Protein AF-A0A959HBE4-F1 (afdb_monomer)

Solvent-accessible surface area (backbone atoms only — not comparable to full-atom values): 6225 Å² total; per-residue (Å²): 112,70,66,62,51,54,51,52,57,53,57,72,69,67,72,93,74,77,49,47,69,55,44,35,75,72,65,42,80,83,62,52,55,72,70,57,52,52,50,50,53,38,37,72,43,91,68,48,49,40,80,55,38,28,79,98,79,48,31,46,95,52,65,50,66,75,96,39,82,59,28,44,79,74,66,74,37,101,48,58,92,86,38,57,78,54,26,37,48,12,56,75,69,74,40,78,92,34,48,27,15,38,75,70

Radius of gyration: 18.32 Å; Cα contacts (8 Å, |Δi|>4): 101; chains: 1; bounding box: 36×40×45 Å

Foldseek 3Di:
DVVVVVVVVVVVVPDPQPQLVNVVVVVPVPSDDPVVVVVVVCCPPDVCQCVAQHDRRRFDQDWDQDPQLCCCVVVVDVDDNPDLVSQAVCSVPVDPVSGNIHGD

Secondary structure (DSSP, 8-state):
-HHHHHHHHHHTT------HHHHHHTT-TTSS-HHHHHHHHHHTTTT-GGGTSBTTTTB-S-EE-SS-TTTTTTTSSS--TT-GGGGBHHHHH--GGGTTBEE-

Structure (mmCIF, N/CA/C/O backbone):
data_AF-A0A959HBE4-F1
#
_entry.id   AF-A0A959HBE4-F1
#
loop_
_atom_site.group_PDB
_atom_site.id
_atom_site.type_symbol
_atom_site.label_atom_id
_atom_site.label_alt_id
_atom_site.label_comp_id
_atom_site.label_asym_id
_atom_site.label_entity_id
_atom_site.label_seq_id
_atom_site.pdbx_PDB_ins_code
_atom_site.Cartn_x
_atom_site.Cartn_y
_atom_site.Cartn_z
_atom_site.occupancy
_atom_site.B_iso_or_equiv
_atom_site.auth_seq_id
_atom_site.auth_comp_id
_atom_site.auth_asym_id
_atom_site.auth_atom_id
_atom_site.pdbx_PDB_model_num
ATOM 1 N N . LEU A 1 1 ? 16.576 -28.122 1.464 1.00 69.25 1 LEU A N 1
ATOM 2 C CA . LEU A 1 1 ? 15.115 -28.376 1.524 1.00 69.25 1 LEU A CA 1
ATOM 3 C C . LEU A 1 1 ? 14.569 -28.307 2.954 1.00 69.25 1 LEU A C 1
ATOM 5 O O . LEU A 1 1 ? 13.603 -27.594 3.179 1.00 69.25 1 LEU A O 1
ATOM 9 N N . THR A 1 2 ? 15.189 -28.964 3.940 1.00 92.75 2 THR A N 1
ATOM 10 C CA . THR A 1 2 ? 14.731 -28.923 5.348 1.00 92.75 2 THR A CA 1
ATOM 11 C C . THR A 1 2 ? 14.797 -27.524 5.974 1.00 92.75 2 THR A C 1
ATOM 13 O O . THR A 1 2 ? 13.822 -27.082 6.575 1.00 92.75 2 THR A O 1
ATOM 16 N N . ALA A 1 3 ? 15.890 -26.783 5.764 1.00 96.62 3 ALA A N 1
ATOM 17 C CA . ALA A 1 3 ? 16.050 -25.426 6.300 1.00 96.62 3 ALA A CA 1
ATOM 18 C C . ALA A 1 3 ? 14.997 -24.432 5.772 1.00 96.62 3 ALA A C 1
ATOM 20 O O . ALA A 1 3 ? 14.413 -23.683 6.549 1.00 96.62 3 ALA A O 1
ATOM 21 N N . SER A 1 4 ? 14.693 -24.458 4.468 1.00 97.50 4 SER A N 1
ATOM 22 C CA . SER A 1 4 ? 13.667 -23.588 3.874 1.00 97.50 4 SER A CA 1
ATOM 23 C C . SER A 1 4 ? 12.266 -23.896 4.407 1.00 97.50 4 SER A C 1
ATOM 25 O O . SER A 1 4 ? 11.476 -22.977 4.607 1.00 97.50 4 SER A O 1
ATOM 27 N N . PHE A 1 5 ? 11.952 -25.167 4.683 1.00 97.81 5 PHE A N 1
ATOM 28 C CA . PHE A 1 5 ? 10.670 -25.540 5.284 1.00 97.81 5 PHE A CA 1
ATOM 29 C C . PHE A 1 5 ? 10.567 -25.126 6.749 1.00 97.81 5 PHE A C 1
ATOM 31 O O . PHE A 1 5 ? 9.535 -24.580 7.137 1.00 97.81 5 PHE A O 1
ATOM 38 N N . ALA A 1 6 ? 11.632 -25.313 7.533 1.00 97.81 6 ALA A N 1
ATOM 39 C CA . ALA A 1 6 ? 11.683 -24.848 8.916 1.00 97.81 6 ALA A CA 1
ATOM 40 C C . ALA A 1 6 ? 11.523 -23.321 8.999 1.00 97.81 6 ALA A C 1
ATOM 42 O O . ALA A 1 6 ? 1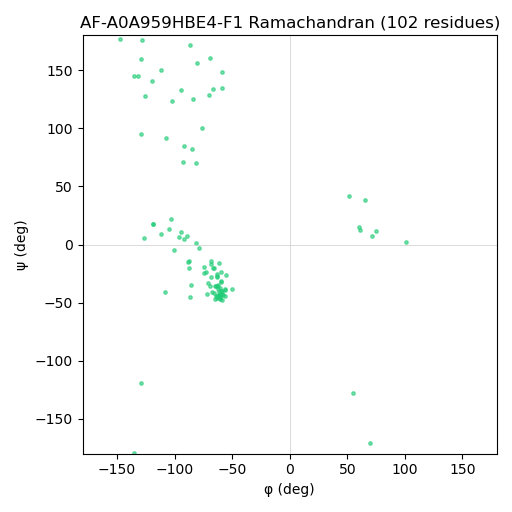0.678 -22.828 9.745 1.00 97.81 6 ALA A O 1
ATOM 43 N N . LEU A 1 7 ? 12.250 -22.573 8.160 1.00 97.56 7 LEU A N 1
ATOM 44 C CA . LEU A 1 7 ? 12.127 -21.118 8.085 1.00 97.56 7 LEU A CA 1
ATOM 45 C C . LEU A 1 7 ? 10.717 -20.690 7.661 1.00 97.56 7 LEU A C 1
ATOM 47 O O . LEU A 1 7 ? 10.124 -19.816 8.281 1.00 97.56 7 LEU A O 1
ATOM 51 N N . SER A 1 8 ? 10.146 -21.328 6.638 1.00 97.50 8 SER A N 1
ATOM 52 C CA . SER A 1 8 ? 8.786 -21.033 6.180 1.00 97.50 8 SER A CA 1
ATOM 53 C C . SER A 1 8 ? 7.732 -21.310 7.261 1.00 97.50 8 SER A C 1
ATOM 55 O O . SER A 1 8 ? 6.777 -20.547 7.395 1.00 97.50 8 SER A O 1
ATOM 57 N N . ALA A 1 9 ? 7.901 -22.378 8.049 1.00 97.50 9 ALA A N 1
ATOM 58 C CA . ALA A 1 9 ? 7.029 -22.681 9.181 1.00 97.50 9 ALA A CA 1
ATOM 59 C C . ALA A 1 9 ? 7.114 -21.608 10.270 1.00 97.50 9 ALA A C 1
ATOM 61 O O . ALA A 1 9 ? 6.072 -21.148 10.724 1.00 97.50 9 ALA A O 1
ATOM 62 N N . TYR A 1 10 ? 8.323 -21.158 10.612 1.00 97.56 10 TYR A N 1
ATOM 63 C CA . TYR A 1 10 ? 8.528 -20.058 11.554 1.00 97.56 10 TYR A CA 1
ATOM 64 C C . TYR A 1 10 ? 7.938 -18.733 11.045 1.00 97.56 10 TYR A C 1
ATOM 66 O O . TYR A 1 10 ? 7.202 -18.068 11.761 1.00 97.56 10 TYR A O 1
ATOM 74 N N . LEU A 1 11 ? 8.162 -18.366 9.779 1.00 97.19 11 LEU A N 1
ATOM 75 C CA . LEU A 1 11 ? 7.606 -17.129 9.214 1.00 97.19 11 LEU A CA 1
ATOM 76 C C . LEU A 1 11 ? 6.068 -17.101 9.253 1.00 97.19 11 LEU A C 1
ATOM 78 O O . LEU A 1 11 ? 5.488 -16.038 9.447 1.00 97.19 11 LEU A O 1
ATOM 82 N N . ARG A 1 12 ? 5.394 -18.255 9.135 1.00 96.31 12 ARG A N 1
ATOM 83 C CA . ARG A 1 12 ? 3.928 -18.346 9.280 1.00 96.31 12 ARG A CA 1
ATOM 84 C C . ARG A 1 12 ? 3.425 -18.086 10.702 1.00 96.31 12 ARG A C 1
ATOM 86 O O . ARG A 1 12 ? 2.235 -17.829 10.857 1.00 96.31 12 ARG A O 1
ATOM 93 N N . THR A 1 13 ? 4.284 -18.146 11.721 1.00 96.31 13 THR A N 1
ATOM 94 C CA . THR A 1 13 ? 3.906 -17.794 13.099 1.00 96.31 13 THR A CA 1
ATOM 95 C C . THR A 1 13 ? 4.078 -16.304 13.392 1.00 96.31 13 THR A C 1
ATOM 97 O O . THR A 1 13 ? 3.565 -15.825 14.398 1.00 96.31 13 THR A O 1
ATOM 100 N N . LEU A 1 14 ? 4.787 -15.558 12.537 1.00 95.38 14 LEU A N 1
ATOM 101 C CA . LEU A 1 14 ? 5.008 -14.120 12.695 1.00 95.38 14 LEU A CA 1
ATOM 102 C C . LEU A 1 14 ? 3.828 -13.328 12.115 1.00 95.38 14 LEU A C 1
ATOM 104 O O . LEU A 1 14 ? 3.866 -12.865 10.976 1.00 95.38 14 LEU A O 1
ATOM 108 N N . LEU A 1 15 ? 2.761 -13.185 12.902 1.00 92.06 15 LEU A N 1
ATOM 109 C CA . LEU A 1 15 ? 1.550 -12.466 12.502 1.00 92.06 15 LEU A CA 1
ATOM 110 C C . LEU A 1 15 ? 1.494 -11.070 13.134 1.00 92.06 15 LEU A C 1
ATOM 112 O O . LEU A 1 15 ? 1.500 -10.929 14.351 1.00 92.06 15 LEU A O 1
ATOM 116 N N . ALA A 1 16 ? 1.372 -10.035 12.300 1.00 91.38 16 ALA A N 1
ATOM 117 C CA . ALA A 1 16 ? 1.133 -8.656 12.732 1.00 91.38 16 ALA A CA 1
ATOM 118 C C . ALA A 1 16 ? -0.381 -8.351 12.759 1.00 91.38 16 ALA A C 1
ATOM 120 O O . ALA A 1 16 ? -0.910 -7.655 11.890 1.00 91.38 16 ALA A O 1
ATOM 121 N N . ASN A 1 17 ? -1.102 -8.942 13.717 1.00 90.81 17 ASN A N 1
ATOM 122 C CA . ASN A 1 17 ? -2.573 -8.932 13.776 1.00 90.81 17 ASN A CA 1
ATOM 123 C C . ASN A 1 17 ? -3.177 -8.265 15.032 1.00 90.81 17 ASN A C 1
ATOM 125 O O . ASN A 1 17 ? -4.363 -8.459 15.322 1.00 90.81 17 ASN A O 1
ATOM 129 N N . GLU A 1 18 ? -2.382 -7.468 15.750 1.00 93.19 18 GLU A N 1
ATOM 130 C CA . GLU A 1 18 ? -2.780 -6.775 16.987 1.00 93.19 18 GLU A CA 1
ATOM 131 C C . GLU A 1 18 ? -2.697 -5.240 16.905 1.00 93.19 18 GLU A C 1
ATOM 133 O O . GLU A 1 18 ? -2.710 -4.553 17.927 1.00 93.19 18 GLU A O 1
ATOM 138 N N . ALA A 1 19 ? -2.640 -4.670 15.699 1.00 95.12 19 ALA A N 1
ATOM 139 C CA . ALA A 1 19 ? -2.677 -3.223 15.525 1.00 95.12 19 ALA A CA 1
ATOM 140 C C . ALA A 1 19 ? -3.979 -2.633 16.115 1.00 95.12 19 ALA A C 1
ATOM 142 O O . ALA A 1 19 ? -5.036 -3.273 16.029 1.00 95.12 19 ALA A O 1
ATOM 143 N N . PRO A 1 2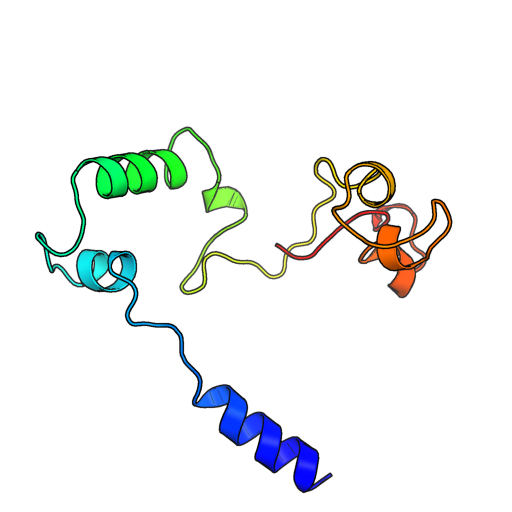0 ? -3.963 -1.391 16.644 1.00 96.69 20 PRO A N 1
ATOM 144 C CA . PRO A 1 20 ? -5.158 -0.736 17.179 1.00 96.69 20 PRO A CA 1
ATOM 145 C C . PRO A 1 20 ? -6.360 -0.766 16.230 1.00 96.69 20 PRO A C 1
ATOM 147 O O . PRO A 1 20 ? -7.476 -1.041 16.656 1.00 96.69 20 PRO A O 1
ATOM 150 N N . PHE A 1 21 ? -6.127 -0.603 14.926 1.00 95.50 21 PHE A N 1
ATOM 151 C CA . PHE A 1 21 ? -7.161 -0.743 13.900 1.00 95.50 21 PHE A CA 1
ATOM 152 C C . PHE A 1 21 ? -7.845 -2.119 13.908 1.00 95.50 21 PHE A C 1
ATOM 154 O O . PHE A 1 21 ? -9.068 -2.201 13.852 1.00 95.50 21 PHE A O 1
ATOM 161 N N . GLN A 1 22 ? -7.087 -3.210 14.042 1.00 94.81 22 GLN A N 1
ATOM 162 C CA . GLN A 1 22 ? -7.641 -4.568 14.080 1.00 94.81 22 GLN A CA 1
ATOM 163 C C . GLN A 1 22 ? -8.434 -4.823 15.368 1.00 94.81 22 GLN A C 1
ATOM 165 O O . GLN A 1 22 ? -9.458 -5.501 15.331 1.00 94.81 22 GLN A O 1
ATOM 170 N N . ARG A 1 23 ? -8.001 -4.260 16.501 1.00 95.56 23 ARG A N 1
ATOM 171 C CA . ARG A 1 23 ? -8.753 -4.297 17.769 1.00 95.56 23 ARG A CA 1
ATOM 172 C C . ARG A 1 23 ? -10.040 -3.475 17.696 1.00 95.56 23 ARG A C 1
ATOM 174 O O . ARG A 1 23 ? -11.093 -3.934 18.129 1.00 95.56 23 ARG A O 1
ATOM 181 N N . TRP A 1 24 ? -9.981 -2.308 17.060 1.00 95.75 24 TRP A N 1
ATOM 182 C CA . TRP A 1 24 ? -11.148 -1.465 16.812 1.00 95.75 24 TRP A CA 1
ATOM 183 C C . TRP A 1 24 ? -12.196 -2.180 15.948 1.00 95.75 24 TRP A C 1
ATOM 185 O O . TRP A 1 24 ? -13.374 -2.185 16.300 1.00 95.75 24 TRP A O 1
ATOM 195 N N . LEU A 1 25 ? -11.774 -2.893 14.894 1.00 93.38 25 LEU A N 1
ATOM 196 C CA . LEU A 1 25 ? -12.661 -3.742 14.084 1.00 93.38 25 LEU A CA 1
ATOM 197 C C . LEU A 1 25 ? -13.292 -4.908 14.870 1.00 93.38 25 LEU A C 1
ATOM 199 O O . LEU A 1 25 ? -14.364 -5.378 14.497 1.00 93.38 25 LEU A O 1
ATOM 203 N N . LYS A 1 26 ? -12.658 -5.368 15.958 1.00 94.94 26 LYS A N 1
ATOM 204 C CA . LYS A 1 26 ? -13.211 -6.377 16.886 1.00 94.94 26 LYS A CA 1
ATOM 205 C C . LYS A 1 26 ? -14.181 -5.780 17.919 1.00 94.94 26 LYS A C 1
ATOM 207 O O . LYS A 1 26 ? -14.693 -6.515 18.757 1.00 94.94 26 LYS A O 1
ATOM 212 N N . GLY A 1 27 ? -14.448 -4.473 17.861 1.00 95.94 27 GLY A N 1
ATOM 213 C CA . GLY A 1 27 ? -15.412 -3.782 18.720 1.00 95.94 27 GLY A CA 1
ATOM 214 C C . GLY A 1 27 ? -14.797 -3.017 19.893 1.00 95.94 27 GLY A C 1
ATOM 215 O O . GLY A 1 27 ? -15.532 -2.410 20.671 1.00 95.94 27 GLY A O 1
ATOM 216 N N . GLU A 1 28 ? -13.470 -2.990 20.030 1.00 97.00 28 GLU A N 1
ATOM 217 C CA . GLU A 1 28 ? -12.816 -2.215 21.084 1.00 97.00 28 GLU A CA 1
ATOM 218 C C . GLU A 1 28 ? -12.813 -0.715 20.732 1.00 97.00 28 GLU A C 1
ATOM 220 O O . GLU A 1 28 ? -12.010 -0.240 19.936 1.00 97.00 28 GLU A O 1
ATOM 225 N N . GLN A 1 29 ? -13.727 0.067 21.309 1.00 91.94 29 GLN A N 1
ATOM 226 C CA . GLN A 1 29 ? -14.006 1.431 20.823 1.00 91.94 29 GLN A CA 1
ATOM 227 C C . GLN A 1 29 ? -12.939 2.486 21.176 1.00 91.94 29 GLN A C 1
ATOM 229 O O . GLN A 1 29 ? -12.810 3.490 20.468 1.00 91.94 29 GLN A O 1
ATOM 234 N N . ASN A 1 30 ? -12.169 2.257 22.244 1.00 95.38 30 ASN A N 1
ATOM 235 C CA . ASN A 1 30 ? -11.251 3.243 22.835 1.00 95.38 30 ASN A CA 1
ATOM 236 C C . ASN A 1 30 ? -9.768 2.976 22.521 1.00 95.38 30 ASN A C 1
ATOM 238 O O . ASN A 1 30 ? -8.894 3.558 23.153 1.00 95.38 30 ASN A O 1
ATOM 242 N N . VAL A 1 31 ? -9.472 2.087 21.567 1.00 97.69 31 VAL A N 1
ATOM 243 C CA . VAL A 1 31 ? -8.087 1.734 21.188 1.00 97.69 31 VAL A CA 1
ATOM 244 C C . VAL A 1 31 ? -7.507 2.646 20.108 1.00 97.69 31 VAL A C 1
ATOM 246 O O . VAL A 1 31 ? -6.301 2.646 19.905 1.00 97.69 31 VAL A O 1
ATOM 249 N N . MET A 1 32 ? -8.358 3.418 19.428 1.00 98.00 32 MET A N 1
ATOM 250 C CA . MET A 1 32 ? -7.966 4.419 18.439 1.00 98.00 32 MET A CA 1
ATOM 251 C C . MET A 1 32 ? -8.452 5.796 18.873 1.00 98.00 32 MET A C 1
ATOM 253 O O . MET A 1 32 ? -9.579 5.960 19.347 1.00 98.00 32 MET A O 1
ATOM 257 N N . SER A 1 33 ? -7.614 6.792 18.641 1.00 97.94 33 SER A N 1
ATOM 258 C CA . SER A 1 33 ? -7.945 8.204 18.738 1.00 97.94 33 SER A CA 1
ATOM 259 C C . SER A 1 33 ? -8.906 8.640 17.623 1.00 97.94 33 SER A C 1
ATOM 261 O O . SER A 1 33 ? -9.028 8.013 16.567 1.00 97.94 33 SER A O 1
ATOM 263 N N . GLU A 1 34 ? -9.582 9.768 17.831 1.00 97.56 34 GLU A N 1
ATOM 264 C CA . GLU A 1 34 ? -10.503 10.328 16.837 1.00 97.56 34 GLU A CA 1
ATOM 265 C C . GLU A 1 34 ? -9.843 10.673 15.485 1.00 97.56 34 GLU A C 1
ATOM 267 O O . GLU A 1 34 ? -10.452 10.402 14.446 1.00 97.56 34 GLU A O 1
ATOM 272 N N . PRO A 1 35 ? -8.611 11.226 15.424 1.00 98.25 35 PRO A N 1
ATOM 273 C CA . PRO A 1 35 ? -7.905 11.399 14.155 1.00 98.25 35 PRO A CA 1
ATOM 274 C C . PRO A 1 35 ? -7.681 10.087 13.393 1.00 98.25 35 PRO A C 1
ATOM 276 O O . PRO A 1 35 ? -7.910 10.049 12.184 1.00 98.25 35 PRO A O 1
ATOM 279 N N . GLU A 1 36 ? -7.296 9.010 14.081 1.00 97.81 36 GLU A N 1
ATOM 280 C CA . GLU A 1 36 ? -7.060 7.707 13.447 1.00 97.81 36 GLU A CA 1
ATOM 281 C C . GLU A 1 36 ? -8.359 7.122 12.880 1.00 97.81 36 GLU A C 1
ATOM 283 O O . GLU A 1 36 ? -8.374 6.646 11.744 1.00 97.81 36 GLU A O 1
ATOM 288 N N . LYS A 1 37 ? -9.475 7.226 13.619 1.00 97.12 37 LYS A N 1
ATOM 289 C CA . LYS A 1 37 ? -10.801 6.809 13.130 1.00 97.12 37 LYS A CA 1
ATOM 290 C C . LYS A 1 37 ? -11.213 7.595 11.885 1.00 97.12 37 LYS A C 1
ATOM 292 O O . LYS A 1 37 ? -11.663 7.003 10.907 1.00 97.12 37 LYS A O 1
ATOM 297 N N . ARG A 1 38 ? -11.019 8.921 11.871 1.00 97.50 38 ARG A N 1
ATOM 298 C CA . ARG A 1 38 ? -11.295 9.747 10.679 1.00 97.50 38 ARG A CA 1
ATOM 299 C C . ARG A 1 38 ? -10.425 9.348 9.487 1.00 97.50 38 ARG A C 1
ATOM 301 O O . ARG A 1 38 ? -10.933 9.285 8.369 1.00 97.50 38 ARG A O 1
ATOM 308 N N . GLY A 1 39 ? -9.145 9.057 9.722 1.00 97.50 39 GLY A N 1
ATOM 309 C CA . GLY A 1 39 ? -8.227 8.552 8.701 1.00 97.50 39 GLY A CA 1
ATOM 310 C C . GLY A 1 39 ? -8.692 7.218 8.117 1.00 97.50 39 GLY A C 1
ATOM 311 O O . GLY A 1 39 ? -8.773 7.082 6.897 1.00 97.50 39 GLY A O 1
ATOM 312 N N . ALA A 1 40 ? -9.097 6.276 8.973 1.00 96.19 40 ALA A N 1
ATOM 313 C CA . ALA A 1 40 ? -9.672 5.004 8.544 1.00 96.19 40 ALA A CA 1
ATOM 314 C C . ALA A 1 40 ? -10.935 5.221 7.693 1.00 96.19 40 ALA A C 1
ATOM 316 O O . ALA A 1 40 ? -11.030 4.697 6.584 1.00 96.19 40 ALA A O 1
ATOM 317 N N . MET A 1 41 ? -11.868 6.067 8.141 1.00 96.44 41 MET A N 1
ATOM 318 C CA . MET A 1 41 ? -13.073 6.378 7.364 1.00 96.44 41 MET A CA 1
ATOM 319 C C . MET A 1 41 ? -12.743 6.970 5.992 1.00 96.44 41 MET A C 1
ATOM 321 O O . MET A 1 41 ? -13.385 6.614 5.006 1.00 96.44 41 MET A O 1
ATOM 325 N N . LEU A 1 42 ? -11.741 7.846 5.894 1.00 98.25 42 LEU A N 1
ATOM 326 C CA . LEU A 1 42 ? -11.298 8.408 4.619 1.00 98.25 42 LEU A CA 1
ATOM 327 C C . LEU A 1 42 ? -10.705 7.329 3.697 1.00 98.25 42 LEU A C 1
ATOM 329 O O . LEU A 1 42 ? -11.100 7.247 2.531 1.00 98.25 42 LEU A O 1
ATOM 333 N N . PHE A 1 43 ? -9.817 6.486 4.234 1.00 97.81 43 PHE A N 1
ATOM 334 C CA . PHE A 1 43 ? -9.145 5.389 3.529 1.00 97.81 43 PHE A CA 1
ATOM 335 C C . PHE A 1 43 ? -10.139 4.410 2.884 1.00 97.81 43 PHE A C 1
ATOM 337 O O . PHE A 1 43 ? -9.982 4.035 1.718 1.00 97.81 43 PHE A O 1
ATOM 344 N N . PHE A 1 44 ? -11.191 4.042 3.624 1.00 96.38 44 PHE A N 1
ATOM 345 C CA . PHE A 1 44 ? -12.237 3.109 3.184 1.00 96.38 44 PHE A CA 1
ATOM 346 C C . PHE A 1 44 ? -13.417 3.774 2.459 1.00 96.38 44 PHE A C 1
ATOM 348 O O . PHE A 1 44 ? -14.402 3.106 2.156 1.00 96.38 44 PHE A O 1
ATOM 355 N N . SER A 1 45 ? -13.342 5.074 2.159 1.00 96.56 45 SER A N 1
ATOM 356 C CA . SER A 1 45 ? -14.405 5.788 1.443 1.00 96.56 45 SER A CA 1
ATOM 357 C C . SER A 1 45 ? -13.858 6.581 0.253 1.00 96.56 45 SER A C 1
ATOM 359 O O . SER A 1 45 ? -13.299 6.011 -0.684 1.00 96.56 45 SER A O 1
ATOM 361 N N . LYS A 1 46 ? -14.036 7.902 0.266 1.00 97.31 46 LYS A N 1
ATOM 362 C CA . LYS A 1 46 ? -13.809 8.800 -0.866 1.00 97.31 46 LYS A CA 1
ATOM 363 C C . LYS A 1 46 ? -12.348 8.911 -1.304 1.00 97.31 46 LYS A C 1
ATOM 365 O O . LYS A 1 46 ? -12.122 9.301 -2.441 1.00 97.31 46 LYS A O 1
ATOM 370 N N . ALA A 1 47 ? -11.370 8.570 -0.456 1.00 97.44 47 ALA A N 1
ATOM 371 C CA . ALA A 1 47 ? -9.970 8.536 -0.891 1.00 97.44 47 ALA A CA 1
ATOM 372 C C . ALA A 1 47 ? -9.659 7.318 -1.775 1.00 97.44 47 ALA A C 1
ATOM 374 O O . ALA A 1 47 ? -8.682 7.332 -2.516 1.00 97.44 47 ALA A O 1
ATOM 375 N N . GLY A 1 48 ? -10.487 6.267 -1.725 1.00 95.69 48 GLY A N 1
ATOM 376 C CA . GLY A 1 48 ? -10.385 5.122 -2.628 1.00 95.69 48 GLY A CA 1
ATOM 377 C C . GLY A 1 48 ? -9.188 4.198 -2.388 1.00 95.69 48 GLY A C 1
ATOM 378 O O . GLY A 1 48 ? -8.992 3.278 -3.179 1.00 95.69 48 GLY A O 1
ATOM 379 N N . CYS A 1 49 ? -8.419 4.384 -1.311 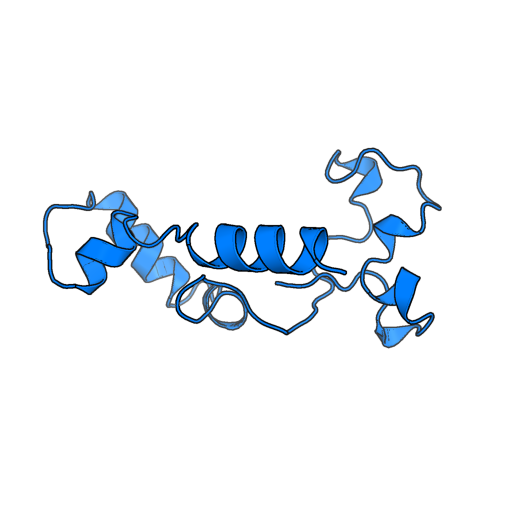1.00 96.44 49 CYS A N 1
ATOM 380 C CA . CYS A 1 49 ? -7.237 3.576 -0.988 1.00 96.44 49 CYS A CA 1
ATOM 381 C C . CYS A 1 49 ? -7.574 2.077 -0.910 1.00 96.44 49 CYS A C 1
ATOM 383 O O . CYS A 1 49 ? -6.844 1.233 -1.432 1.00 96.44 49 CYS A O 1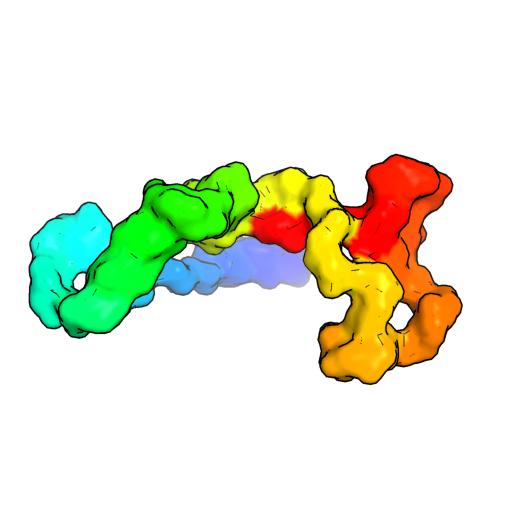
ATOM 385 N N . TYR A 1 50 ? -8.740 1.759 -0.340 1.00 95.62 50 TYR A N 1
ATOM 386 C CA . TYR A 1 50 ? -9.237 0.389 -0.190 1.00 95.62 50 TYR A CA 1
ATOM 387 C C . TYR A 1 50 ? -9.469 -0.363 -1.510 1.00 95.62 50 TYR A C 1
ATOM 389 O O . TYR A 1 50 ? -9.619 -1.582 -1.499 1.00 95.62 50 TYR A O 1
ATOM 397 N N . ARG A 1 51 ? -9.532 0.326 -2.659 1.00 94.75 51 ARG A N 1
ATOM 398 C CA . ARG A 1 51 ? -9.762 -0.332 -3.959 1.00 94.75 51 ARG A CA 1
ATOM 399 C C . ARG A 1 51 ? -8.621 -1.300 -4.295 1.00 94.75 51 ARG A C 1
ATOM 401 O O . ARG A 1 51 ? -8.875 -2.381 -4.836 1.00 94.75 51 ARG A O 1
ATOM 408 N N . CYS A 1 52 ? -7.404 -0.927 -3.896 1.00 95.12 52 CYS A N 1
ATOM 409 C CA . CYS A 1 52 ? -6.181 -1.705 -4.081 1.00 95.12 52 CYS A CA 1
ATOM 410 C C . CYS A 1 52 ? -5.674 -2.291 -2.745 1.00 95.12 52 CYS A C 1
ATOM 412 O O . CYS A 1 52 ? -5.295 -3.458 -2.697 1.00 95.12 52 CYS A O 1
ATOM 414 N N . HIS A 1 53 ? -5.724 -1.524 -1.648 1.00 95.75 53 HIS A N 1
ATOM 415 C CA . HIS A 1 53 ? -5.274 -1.947 -0.314 1.00 95.75 53 HIS A CA 1
ATOM 416 C C . HIS A 1 53 ? -6.419 -2.555 0.507 1.00 95.75 53 HIS A C 1
ATOM 418 O O . HIS A 1 53 ? -7.082 -1.868 1.288 1.00 95.75 53 HIS A O 1
ATOM 424 N N . LYS A 1 54 ? -6.675 -3.852 0.321 1.00 90.56 54 LYS A N 1
ATOM 425 C CA . LYS A 1 54 ? -7.856 -4.546 0.864 1.00 90.56 54 LYS A CA 1
ATOM 426 C C . LYS A 1 54 ? -7.511 -5.818 1.641 1.00 90.56 54 LYS A C 1
ATOM 428 O O . LYS A 1 54 ? -6.359 -6.219 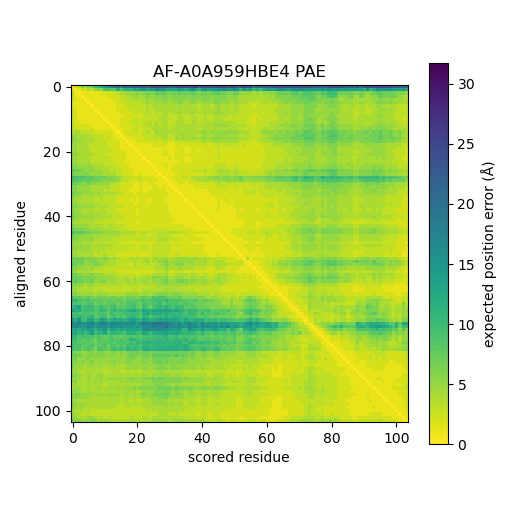1.752 1.00 90.56 54 LYS A O 1
ATOM 433 N N . GLY A 1 55 ? -8.530 -6.449 2.225 1.00 89.44 55 GLY A N 1
ATOM 434 C CA . GLY A 1 55 ? -8.372 -7.675 3.012 1.00 89.44 55 GLY A CA 1
ATOM 435 C C . GLY A 1 55 ? -7.656 -7.468 4.354 1.00 89.44 55 GLY A C 1
ATOM 436 O O . GLY A 1 55 ? -7.421 -6.344 4.789 1.00 89.44 55 GLY A O 1
ATOM 437 N N . GLY A 1 56 ? -7.317 -8.573 5.027 1.00 89.25 56 GLY A N 1
ATOM 438 C CA . GLY A 1 56 ? -6.791 -8.551 6.402 1.00 89.25 56 GLY A CA 1
ATOM 439 C C . GLY A 1 56 ? -5.407 -7.911 6.568 1.00 89.25 56 GLY A C 1
ATOM 440 O O . GLY A 1 56 ? -5.067 -7.484 7.669 1.00 89.25 56 GLY A O 1
ATOM 441 N N . SER A 1 57 ? -4.632 -7.818 5.485 1.00 91.19 57 SER A N 1
ATOM 442 C CA . SER A 1 57 ? -3.291 -7.216 5.467 1.00 91.19 57 SER A CA 1
ATOM 443 C C . SER A 1 57 ? -3.226 -5.908 4.673 1.00 91.19 57 SER A C 1
ATOM 445 O O . SER A 1 57 ? -2.128 -5.411 4.447 1.00 91.19 57 SER A O 1
ATOM 447 N N . LEU A 1 58 ? -4.375 -5.362 4.245 1.00 94.69 58 LEU A N 1
ATOM 448 C CA . LEU A 1 58 ? -4.468 -4.130 3.445 1.00 94.69 58 LEU A CA 1
ATOM 449 C C . LEU A 1 58 ? -3.571 -4.152 2.191 1.00 94.69 58 LEU A C 1
ATOM 451 O O . LEU A 1 58 ? -2.933 -3.161 1.841 1.00 94.69 58 LEU A O 1
ATOM 455 N N . ASN A 1 59 ? -3.538 -5.293 1.508 1.00 93.19 59 ASN A N 1
ATOM 456 C CA . ASN A 1 59 ? -2.736 -5.533 0.311 1.00 93.19 59 ASN A CA 1
ATOM 457 C C . ASN A 1 59 ? -3.566 -6.252 -0.759 1.00 93.19 59 ASN A C 1
ATOM 459 O O . ASN A 1 59 ? -4.756 -6.529 -0.576 1.00 93.19 59 ASN A O 1
ATOM 463 N N . SER A 1 60 ? -2.959 -6.556 -1.901 1.00 93.06 60 SER A N 1
ATOM 464 C CA . SER A 1 60 ? -3.603 -7.419 -2.886 1.00 93.06 60 SER A CA 1
ATOM 465 C C . SER A 1 60 ? -2.589 -8.261 -3.661 1.00 93.06 60 SER A C 1
ATOM 467 O O . SER A 1 60 ? -1.379 -8.201 -3.460 1.00 93.06 60 SER A O 1
ATOM 469 N N . VAL A 1 61 ? -3.091 -9.123 -4.543 1.00 91.69 61 VAL A N 1
ATOM 470 C CA . VAL A 1 61 ? -2.256 -9.823 -5.534 1.00 91.69 61 VAL A CA 1
ATOM 471 C C . VAL A 1 61 ? -2.168 -9.051 -6.853 1.00 91.69 61 VAL A C 1
ATOM 473 O O . VAL A 1 61 ? -1.607 -9.554 -7.826 1.00 91.69 61 VAL A O 1
ATOM 476 N N . GLU A 1 62 ? -2.746 -7.851 -6.898 1.00 94.44 62 GLU A N 1
ATOM 477 C CA . GLU A 1 62 ? -2.760 -6.995 -8.075 1.00 94.44 62 GLU A CA 1
ATOM 478 C C . GLU A 1 62 ? -1.439 -6.233 -8.207 1.00 94.44 62 GLU A C 1
ATOM 480 O O . GLU A 1 62 ? -0.715 -6.011 -7.234 1.00 94.44 62 GLU A O 1
ATOM 485 N N . PHE A 1 63 ? -1.134 -5.835 -9.439 1.00 95.94 63 PHE A N 1
ATOM 486 C CA . PHE A 1 63 ? 0.075 -5.104 -9.783 1.00 95.94 63 PHE A CA 1
ATOM 487 C C . PHE A 1 63 ? -0.309 -3.829 -10.523 1.00 95.94 63 PHE A C 1
ATOM 489 O O . PHE A 1 63 ? -1.038 -3.893 -11.514 1.00 95.94 63 PHE A O 1
ATOM 496 N N . HIS A 1 64 ? 0.202 -2.691 -10.065 1.00 94.88 64 HIS A N 1
ATOM 497 C CA . HIS A 1 64 ? -0.178 -1.371 -10.566 1.00 94.88 64 HIS A CA 1
ATOM 498 C C . HIS A 1 64 ? 1.058 -0.499 -10.792 1.00 94.88 64 HIS A C 1
ATOM 500 O O . HIS A 1 64 ? 2.029 -0.596 -10.045 1.00 94.88 64 HIS A O 1
ATOM 506 N N . ALA A 1 65 ? 1.021 0.342 -11.827 1.00 94.19 65 ALA A N 1
ATOM 507 C CA . ALA A 1 65 ? 2.062 1.322 -12.135 1.00 94.19 65 ALA A CA 1
ATOM 508 C C . ALA A 1 65 ? 1.524 2.721 -11.806 1.00 94.19 65 ALA A C 1
ATOM 510 O O . ALA A 1 65 ? 0.835 3.332 -12.621 1.00 94.19 65 ALA A O 1
ATOM 511 N N . LEU A 1 66 ? 1.768 3.195 -10.582 1.00 90.25 66 LEU A N 1
ATOM 512 C CA . LEU A 1 66 ? 1.216 4.452 -10.066 1.00 90.25 66 LEU A CA 1
ATOM 513 C C . LEU A 1 66 ? 2.328 5.322 -9.472 1.00 90.25 66 LEU A C 1
ATOM 515 O O . LEU A 1 66 ? 2.675 5.146 -8.312 1.00 90.25 66 LEU A O 1
ATOM 519 N N . GLY A 1 67 ? 2.871 6.256 -10.261 1.00 86.62 67 GLY A N 1
ATOM 520 C CA . GLY A 1 67 ? 3.871 7.228 -9.783 1.00 86.62 67 GLY A CA 1
ATOM 521 C C . GLY A 1 67 ? 5.203 6.601 -9.360 1.00 86.62 67 GLY A C 1
ATOM 522 O O . GLY A 1 67 ? 5.762 6.986 -8.342 1.00 86.62 67 GLY A O 1
ATOM 523 N N . VAL A 1 68 ? 5.655 5.579 -10.092 1.00 87.38 68 VAL A N 1
ATOM 524 C CA . VAL A 1 68 ? 6.809 4.738 -9.717 1.00 87.38 68 VAL A CA 1
ATOM 525 C C . VAL A 1 68 ? 7.885 4.624 -10.806 1.00 87.38 68 VAL A C 1
ATOM 527 O O . VAL A 1 68 ? 8.831 3.856 -10.659 1.00 87.38 68 VAL A O 1
ATOM 530 N N . HIS A 1 69 ? 7.756 5.353 -11.916 1.00 83.19 69 HIS A N 1
ATOM 531 C CA . HIS A 1 69 ? 8.741 5.295 -13.005 1.00 83.19 69 HIS A CA 1
ATOM 532 C C . HIS A 1 69 ? 10.073 5.960 -12.598 1.00 83.19 69 HIS A C 1
ATOM 534 O O . HIS A 1 69 ? 11.148 5.523 -13.004 1.00 83.19 69 HIS A O 1
ATOM 540 N N . ASP A 1 70 ? 10.008 6.991 -11.768 1.00 85.69 70 ASP A N 1
ATOM 541 C CA . ASP A 1 70 ? 11.097 7.866 -11.331 1.00 85.69 70 ASP A CA 1
ATOM 542 C C . ASP A 1 70 ? 11.575 7.549 -9.900 1.00 85.69 70 ASP A C 1
ATOM 544 O O . ASP A 1 70 ? 12.188 8.382 -9.230 1.00 85.69 70 ASP A O 1
ATOM 548 N N . LEU A 1 71 ? 11.333 6.327 -9.401 1.00 82.44 71 LEU A N 1
ATOM 549 C CA . LEU A 1 71 ? 11.748 5.926 -8.043 1.00 82.44 71 LEU A CA 1
ATOM 550 C C . LEU A 1 71 ? 13.264 6.019 -7.810 1.00 82.44 71 LEU A C 1
ATOM 552 O O . LEU A 1 71 ? 13.687 6.152 -6.660 1.00 82.44 71 LEU A O 1
ATOM 556 N N . TYR A 1 72 ? 14.069 5.956 -8.874 1.00 85.94 72 TYR A N 1
ATOM 557 C CA . TYR A 1 72 ? 15.520 6.135 -8.803 1.00 85.94 72 TYR A CA 1
ATOM 558 C C . TYR A 1 72 ? 15.925 7.600 -8.546 1.00 85.94 72 TYR A C 1
ATOM 560 O O . TYR A 1 72 ? 16.999 7.850 -8.009 1.00 85.94 72 TYR A O 1
ATOM 568 N N . GLU A 1 73 ? 15.074 8.575 -8.891 1.00 86.75 73 GLU A N 1
ATOM 569 C CA . GLU A 1 73 ? 15.350 10.010 -8.709 1.00 86.75 73 GLU A CA 1
ATOM 570 C C . GLU A 1 73 ? 14.971 10.494 -7.308 1.00 86.75 73 GLU A C 1
ATOM 572 O O . GLU A 1 73 ? 15.629 11.354 -6.726 1.00 86.75 73 GLU A O 1
ATOM 577 N N . THR A 1 74 ? 13.902 9.927 -6.752 1.00 76.06 74 THR A N 1
ATOM 578 C CA . THR A 1 74 ? 13.269 10.401 -5.511 1.00 76.06 74 THR A CA 1
ATOM 579 C C . THR A 1 74 ? 13.738 9.658 -4.258 1.00 76.06 74 THR A C 1
ATOM 581 O O . THR A 1 74 ? 13.209 9.873 -3.168 1.00 76.06 74 THR A O 1
ATOM 584 N N . GLY A 1 75 ? 14.740 8.781 -4.389 1.00 71.38 75 GLY A N 1
ATOM 585 C CA . GLY A 1 75 ? 15.256 7.965 -3.287 1.00 71.38 75 GLY A CA 1
ATOM 586 C C . GLY A 1 75 ? 14.341 6.802 -2.888 1.00 71.38 75 GLY A C 1
ATOM 587 O O . GLY A 1 75 ? 14.579 6.169 -1.860 1.00 71.38 75 GLY A O 1
ATOM 588 N N . GLY A 1 76 ? 13.314 6.496 -3.690 1.00 78.25 76 GLY A N 1
ATOM 589 C CA . GLY A 1 76 ? 12.452 5.328 -3.492 1.00 78.25 76 GLY A CA 1
ATOM 590 C C . GLY A 1 76 ? 13.215 4.009 -3.646 1.00 78.25 76 GLY A C 1
ATOM 591 O O . GLY A 1 76 ? 12.990 3.067 -2.887 1.00 78.25 76 GLY A O 1
ATOM 592 N N . PHE A 1 77 ? 14.185 3.970 -4.562 1.00 80.06 77 PHE A N 1
ATOM 593 C CA . PHE A 1 77 ? 15.204 2.928 -4.625 1.00 80.06 77 PHE A CA 1
ATOM 594 C C . PHE A 1 77 ? 16.601 3.530 -4.758 1.00 80.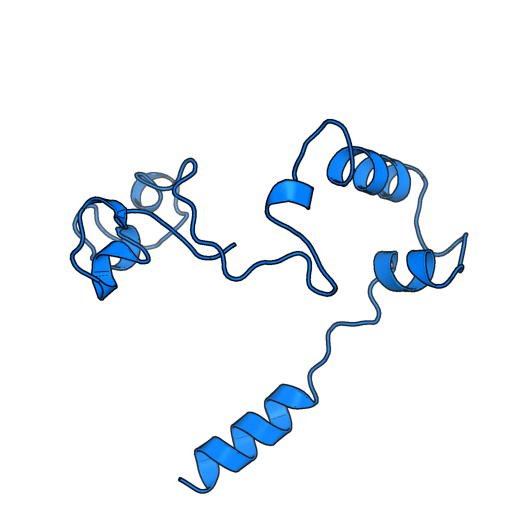06 77 PHE A C 1
ATOM 596 O O . PHE A 1 77 ? 16.806 4.523 -5.446 1.00 80.06 77 PHE A O 1
ATOM 603 N N . ASN A 1 78 ? 17.587 2.882 -4.132 1.00 87.06 78 ASN A N 1
ATOM 604 C CA . ASN A 1 78 ? 18.999 3.174 -4.376 1.00 87.06 78 ASN A CA 1
ATOM 605 C C . ASN A 1 78 ? 19.462 2.450 -5.657 1.00 87.06 78 ASN A C 1
ATOM 607 O O . ASN A 1 78 ? 20.150 1.421 -5.605 1.00 87.06 78 ASN A O 1
ATOM 611 N N . THR A 1 79 ? 18.972 2.930 -6.798 1.00 88.06 79 THR A N 1
ATOM 612 C CA . THR A 1 79 ? 19.169 2.382 -8.147 1.00 88.06 79 THR A CA 1
ATOM 613 C C . THR A 1 79 ? 19.633 3.478 -9.111 1.00 88.06 79 THR A C 1
ATOM 615 O O . THR A 1 79 ? 19.461 4.664 -8.849 1.00 88.06 79 THR A O 1
ATOM 618 N N . GLY A 1 80 ? 20.243 3.083 -10.234 1.00 88.94 80 GLY A N 1
ATOM 619 C CA . GLY A 1 80 ? 20.437 3.973 -11.386 1.00 88.94 80 GLY A CA 1
ATOM 620 C C . GLY A 1 80 ? 19.217 3.956 -12.319 1.00 88.94 80 GLY A C 1
ATOM 621 O O . GLY A 1 80 ? 18.349 3.100 -12.137 1.00 88.94 80 GLY A O 1
ATOM 622 N N . PRO A 1 81 ? 19.152 4.842 -13.329 1.00 86.75 81 PRO A N 1
ATOM 623 C CA . PRO A 1 81 ? 18.008 4.952 -14.246 1.00 86.75 81 PRO A CA 1
ATOM 624 C C . PRO A 1 81 ? 17.667 3.635 -14.964 1.00 86.75 81 PRO A C 1
ATOM 626 O O . PRO A 1 81 ? 16.497 3.274 -15.066 1.00 86.75 81 PRO A O 1
ATOM 629 N N . ASP A 1 82 ? 18.683 2.866 -15.361 1.00 87.12 82 ASP A N 1
ATOM 630 C CA . ASP A 1 82 ? 18.522 1.639 -16.157 1.00 87.12 82 ASP A CA 1
ATOM 631 C C . ASP A 1 82 ? 18.463 0.344 -15.320 1.00 87.12 82 ASP A C 1
ATOM 633 O O . ASP A 1 82 ? 18.557 -0.762 -15.857 1.00 87.12 82 ASP A O 1
ATOM 637 N N . ASP A 1 83 ? 18.347 0.440 -13.991 1.00 91.00 83 ASP A N 1
ATOM 638 C CA . ASP A 1 83 ? 18.314 -0.746 -13.133 1.00 91.00 83 ASP A CA 1
ATOM 639 C C . ASP A 1 83 ? 17.002 -1.525 -13.309 1.00 91.00 83 ASP A C 1
ATOM 641 O O . ASP A 1 83 ? 15.906 -0.987 -13.145 1.00 91.00 83 ASP A O 1
ATOM 645 N N . ILE A 1 84 ? 17.110 -2.833 -13.560 1.00 90.44 84 ILE A N 1
ATOM 646 C CA . ILE A 1 84 ? 15.965 -3.731 -13.765 1.00 90.44 84 ILE A CA 1
ATOM 647 C C . ILE A 1 84 ? 14.955 -3.708 -12.607 1.00 90.44 84 ILE A C 1
ATOM 649 O O . ILE A 1 84 ? 13.766 -3.964 -12.814 1.00 90.44 84 ILE A O 1
ATOM 653 N N . ARG A 1 85 ? 15.402 -3.376 -11.389 1.00 89.00 85 ARG A N 1
ATOM 654 C CA . ARG A 1 85 ? 14.542 -3.238 -10.205 1.00 89.00 85 ARG A CA 1
ATOM 655 C C . ARG A 1 85 ? 13.522 -2.105 -10.357 1.00 89.00 85 ARG A C 1
ATOM 657 O O . ARG A 1 85 ? 12.434 -2.212 -9.793 1.00 89.00 85 ARG A O 1
ATOM 664 N N . ASN A 1 86 ? 13.819 -1.081 -11.160 1.00 90.81 86 ASN A N 1
ATOM 665 C CA . ASN A 1 86 ? 12.895 0.021 -11.440 1.00 90.81 86 ASN A CA 1
ATOM 666 C C . ASN A 1 86 ? 11.686 -0.444 -12.264 1.00 90.81 86 ASN A C 1
ATOM 668 O O . ASN A 1 86 ? 10.594 0.100 -12.130 1.00 90.81 86 ASN A O 1
ATOM 672 N N . PHE A 1 87 ? 11.842 -1.490 -13.079 1.00 92.69 87 PHE A 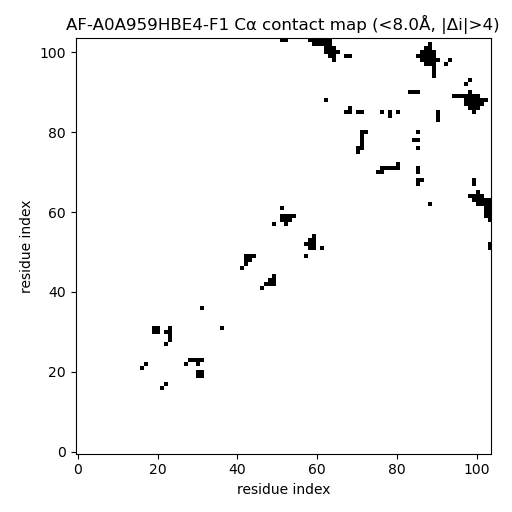N 1
ATOM 673 C CA . PHE A 1 87 ? 10.777 -1.981 -13.957 1.00 92.69 87 PHE A CA 1
ATOM 674 C C . PHE A 1 87 ? 9.726 -2.834 -13.233 1.00 92.69 87 PHE A C 1
ATOM 676 O O . PHE A 1 87 ? 8.747 -3.254 -13.858 1.00 92.69 87 PHE A O 1
ATOM 683 N N . GLY A 1 88 ? 9.899 -3.104 -11.934 1.00 92.88 88 GLY A N 1
ATOM 684 C CA . GLY A 1 88 ? 8.963 -3.890 -11.132 1.00 92.88 88 GLY A CA 1
ATOM 685 C C . GLY A 1 88 ? 8.696 -5.268 -11.746 1.00 92.88 88 GLY A C 1
ATOM 686 O O . GLY A 1 88 ? 9.614 -6.014 -12.090 1.00 92.88 88 GLY A O 1
ATOM 687 N N . ARG A 1 89 ? 7.419 -5.616 -11.925 1.00 95.69 89 ARG A N 1
ATOM 688 C CA . ARG A 1 89 ? 6.988 -6.867 -12.571 1.00 95.69 89 ARG A CA 1
ATOM 689 C C . ARG A 1 89 ? 7.493 -7.003 -14.013 1.00 95.69 89 ARG A C 1
ATOM 691 O O . ARG A 1 89 ? 7.740 -8.124 -14.464 1.00 95.69 89 ARG A O 1
ATOM 698 N N . GLY A 1 90 ? 7.664 -5.896 -14.733 1.00 95.62 90 GLY A N 1
ATOM 699 C CA . GLY A 1 90 ? 8.185 -5.879 -16.100 1.00 95.62 90 GLY A CA 1
ATOM 700 C C . GLY A 1 90 ? 9.616 -6.404 -16.194 1.00 95.62 90 GLY A C 1
ATOM 701 O O . GLY A 1 90 ? 9.917 -7.166 -17.106 1.00 95.62 90 GLY A O 1
ATOM 702 N N . GLY A 1 91 ? 10.457 -6.133 -15.190 1.00 94.06 91 GLY A N 1
ATOM 703 C CA . GLY A 1 91 ? 11.822 -6.668 -15.129 1.00 94.06 91 GLY A CA 1
ATOM 704 C C . GLY A 1 91 ? 11.872 -8.199 -15.039 1.00 94.06 91 GLY A C 1
ATOM 705 O O . GLY A 1 91 ? 12.810 -8.827 -15.523 1.00 94.06 91 GLY A O 1
ATOM 706 N N . PHE A 1 92 ? 10.834 -8.822 -14.474 1.00 95.00 92 PHE A N 1
ATOM 707 C CA . PHE A 1 92 ? 10.708 -10.280 -14.426 1.00 95.00 92 PHE A CA 1
ATOM 708 C C . PHE A 1 92 ? 10.036 -10.858 -15.679 1.00 95.00 92 PHE A C 1
ATOM 710 O O . PHE A 1 92 ? 10.484 -11.865 -16.217 1.00 95.00 92 PHE A O 1
ATOM 717 N N . THR A 1 93 ? 8.942 -10.244 -16.138 1.00 96.81 93 THR A N 1
ATOM 718 C CA . THR A 1 93 ? 8.107 -10.804 -17.218 1.00 96.81 93 THR A CA 1
ATOM 719 C C . THR A 1 93 ? 8.556 -10.421 -18.624 1.00 96.81 93 THR A C 1
ATOM 721 O O . THR A 1 93 ? 8.165 -11.098 -19.569 1.00 96.81 93 THR A O 1
ATOM 724 N N . GLN A 1 94 ? 9.333 -9.344 -18.771 1.00 95.62 94 GLN A N 1
ATOM 725 C CA . GLN A 1 94 ? 9.761 -8.755 -20.048 1.00 95.62 94 GLN A CA 1
ATOM 726 C C . GLN A 1 94 ? 8.606 -8.276 -20.948 1.00 95.62 94 GLN A C 1
ATOM 728 O O . GLN A 1 94 ? 8.795 -8.021 -22.135 1.00 95.62 94 GLN A O 1
ATOM 733 N N . ARG A 1 95 ? 7.394 -8.139 -20.397 1.00 97.50 95 ARG A N 1
ATOM 734 C CA . ARG A 1 95 ? 6.216 -7.668 -21.131 1.00 97.50 95 ARG A CA 1
ATOM 735 C C . ARG A 1 95 ? 6.034 -6.172 -20.945 1.00 97.50 95 ARG A C 1
ATOM 737 O O . ARG A 1 95 ? 6.058 -5.685 -19.813 1.00 97.50 95 ARG A O 1
ATOM 744 N N . GLN A 1 96 ? 5.797 -5.458 -22.041 1.00 95.81 96 GLN A N 1
ATOM 745 C CA . GLN A 1 96 ? 5.666 -4.003 -22.013 1.00 95.81 96 GLN A CA 1
ATOM 746 C C . GLN A 1 96 ? 4.510 -3.551 -21.114 1.00 95.81 96 GLN A C 1
ATOM 748 O O . GLN A 1 96 ? 4.64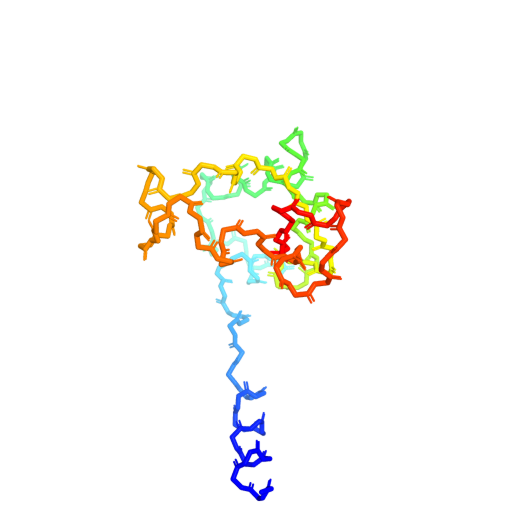5 -2.572 -20.384 1.00 95.81 96 GLN A O 1
ATOM 753 N N . GLU A 1 97 ? 3.393 -4.284 -21.105 1.00 96.50 97 GLU A N 1
ATOM 754 C CA . GLU A 1 97 ? 2.241 -3.953 -20.269 1.00 96.50 97 GLU A CA 1
ATOM 755 C C . GLU A 1 97 ? 2.493 -4.137 -18.766 1.00 96.50 97 GLU A C 1
ATOM 757 O O . GLU A 1 97 ? 1.689 -3.662 -17.968 1.00 96.50 97 GLU A O 1
ATOM 762 N N . ASP A 1 98 ? 3.567 -4.819 -18.359 1.00 96.75 98 ASP A N 1
ATOM 763 C CA . ASP A 1 98 ? 3.923 -5.052 -16.954 1.00 96.75 98 ASP A CA 1
ATOM 764 C C . ASP A 1 98 ? 5.016 -4.104 -16.434 1.00 96.75 98 ASP A C 1
ATOM 766 O O . ASP A 1 98 ? 5.320 -4.123 -15.235 1.00 96.75 98 ASP A O 1
ATOM 770 N N . MET A 1 99 ? 5.586 -3.262 -17.302 1.00 94.56 99 MET A N 1
ATOM 771 C CA . MET A 1 99 ? 6.630 -2.310 -16.925 1.00 94.56 99 MET A CA 1
ATOM 772 C C . MET A 1 99 ? 6.146 -1.354 -15.834 1.00 94.56 99 MET A C 1
ATOM 774 O O . MET A 1 99 ? 5.033 -0.830 -15.882 1.00 94.56 99 MET A O 1
ATOM 778 N N . PHE A 1 100 ? 7.003 -1.160 -14.829 1.00 93.81 100 PHE A N 1
ATOM 779 C CA . PHE A 1 100 ? 6.778 -0.310 -13.657 1.00 93.81 100 PHE A CA 1
ATOM 780 C C . PHE A 1 100 ? 5.592 -0.727 -12.781 1.00 93.81 100 PHE A C 1
ATOM 782 O O . PHE A 1 100 ? 5.180 0.029 -11.904 1.00 93.81 100 PHE A O 1
ATOM 789 N N . LYS A 1 101 ? 5.024 -1.925 -12.974 1.00 95.44 101 LYS A N 1
ATOM 790 C CA . LYS A 1 101 ? 3.970 -2.413 -12.086 1.00 95.44 101 LYS A CA 1
ATOM 791 C C . LYS A 1 101 ? 4.561 -3.059 -10.840 1.00 95.44 101 LYS A C 1
ATOM 793 O O . LYS A 1 101 ? 5.307 -4.034 -10.936 1.00 95.44 101 LYS A O 1
ATOM 798 N N . PHE A 1 102 ? 4.146 -2.590 -9.672 1.00 93.69 102 PHE A N 1
ATOM 799 C CA . PHE A 1 102 ? 4.519 -3.170 -8.383 1.00 93.69 102 PHE A CA 1
ATOM 800 C C . PHE A 1 102 ? 3.312 -3.817 -7.726 1.00 93.69 102 PHE A C 1
ATOM 802 O O . PHE A 1 102 ? 2.169 -3.419 -7.960 1.00 93.69 102 PHE A O 1
ATOM 809 N N . LYS A 1 103 ? 3.579 -4.853 -6.930 1.00 94.38 103 LYS A N 1
ATOM 810 C CA . LYS A 1 103 ? 2.548 -5.497 -6.126 1.00 94.38 103 LYS A CA 1
ATOM 811 C C . LYS A 1 103 ? 2.070 -4.511 -5.061 1.00 94.38 103 LYS A C 1
ATOM 813 O O . LYS A 1 103 ? 2.905 -3.897 -4.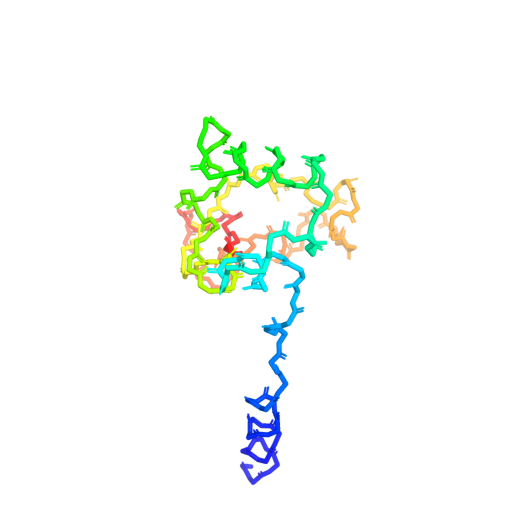401 1.00 94.38 103 LYS A O 1
ATOM 818 N N . VAL A 1 104 ? 0.754 -4.406 -4.906 1.00 93.50 104 VAL A N 1
ATOM 819 C CA . VAL A 1 104 ? 0.108 -3.611 -3.849 1.00 93.50 104 VAL A CA 1
ATOM 820 C C . VAL A 1 104 ? 0.077 -4.354 -2.523 1.00 93.50 104 VAL A C 1
ATOM 822 O O . VAL A 1 104 ? -0.301 -5.549 -2.520 1.00 93.50 104 VAL A O 1
#

Sequence (104 aa):
LTASFALSAYLRTLLANEAPFQRWLKGEQNVMSEPEKRGAMLFFSKAGCYRCHKGGSLNSVEFHALGVHDLYETGGFNTGPDDIRNFGRGGFTQRQEDMFKFKV

pLDDT: mean 93.09, std 5.5, range [69.25, 98.25]

Mean predicted aligned error: 4.44 Å